Protein AF-A0A919T652-F1 (afdb_monomer_lite)

Secondary structure (DSSP, 8-state):
------------------GGGSSEEEEEEEEEE-TTT-EEESSPPPHHHHHHTBSSSSEEEEEETTEEEEEEEEEEEEEEEEEEETTEEEE-HHHHHHHHHHHTS--S-SS---EEEEESSSEEEEEEGGG--TTS-EEEE--

pLDDT: mean 81.81, std 17.05, range [34.09, 96.44]

Radius of gyration: 18.01 Å; chains: 1; bounding box: 63×45×39 Å

Organism: NCBI:txid571911

Structure (mmCIF, N/CA/C/O backbone):
data_AF-A0A919T652-F1
#
_entry.id   AF-A0A919T652-F1
#
loop_
_atom_site.group_PDB
_atom_site.id
_atom_site.type_symbol
_atom_site.label_atom_id
_atom_site.label_alt_id
_atom_site.label_comp_id
_atom_site.label_asym_id
_atom_site.label_entity_id
_atom_site.label_seq_id
_atom_site.pdbx_PDB_ins_code
_atom_site.Cartn_x
_atom_site.Cartn_y
_atom_site.Cartn_z
_atom_site.occupancy
_atom_site.B_iso_or_equiv
_atom_site.auth_seq_id
_atom_site.auth_comp_id
_atom_site.auth_asym_id
_atom_site.auth_atom_id
_atom_site.pdbx_PDB_model_num
ATOM 1 N N . MET A 1 1 ? 48.944 -27.682 19.062 1.00 34.09 1 MET A N 1
ATOM 2 C CA . MET A 1 1 ? 48.134 -28.753 19.689 1.00 34.09 1 MET A CA 1
ATOM 3 C C . MET A 1 1 ? 47.480 -28.117 20.908 1.00 34.09 1 MET A C 1
ATOM 5 O O . MET A 1 1 ? 48.227 -27.595 21.712 1.00 34.09 1 MET A O 1
ATOM 9 N N . VAL A 1 2 ? 46.168 -27.972 21.083 1.00 35.16 2 VAL A N 1
ATOM 10 C CA . VAL A 1 2 ? 44.969 -28.631 20.541 1.00 35.16 2 VAL A CA 1
ATOM 11 C C . VAL A 1 2 ? 43.846 -27.576 20.480 1.00 35.16 2 VAL A C 1
ATOM 13 O O . VAL A 1 2 ? 43.758 -26.722 21.357 1.00 35.16 2 VAL A O 1
ATOM 16 N N . ALA A 1 3 ? 43.035 -27.622 19.422 1.00 37.97 3 ALA A N 1
ATOM 17 C CA . ALA A 1 3 ? 41.796 -26.858 19.252 1.00 37.97 3 ALA A CA 1
ATOM 18 C C . ALA A 1 3 ? 40.610 -27.543 19.960 1.00 37.97 3 ALA A C 1
ATOM 20 O O . ALA A 1 3 ? 40.703 -28.740 20.203 1.00 37.97 3 ALA A O 1
ATOM 21 N N . VAL A 1 4 ? 39.520 -26.795 20.211 1.00 42.19 4 VAL A N 1
ATOM 22 C CA . VAL A 1 4 ? 38.068 -27.161 20.225 1.00 42.19 4 VAL A CA 1
ATOM 23 C C . VAL A 1 4 ? 37.355 -26.077 21.067 1.00 42.19 4 VAL A C 1
ATOM 25 O O . VAL A 1 4 ? 37.629 -25.960 22.253 1.00 42.19 4 VAL A O 1
ATOM 28 N N . VAL A 1 5 ? 36.704 -25.058 20.484 1.00 48.22 5 VAL A N 1
ATOM 29 C CA . VAL A 1 5 ? 35.366 -24.985 19.837 1.00 48.22 5 VAL A CA 1
ATOM 30 C C . VAL A 1 5 ? 34.194 -25.192 20.809 1.00 48.22 5 VAL A C 1
ATOM 32 O O . VAL A 1 5 ? 34.004 -26.305 21.281 1.00 48.22 5 VAL A O 1
ATOM 35 N N . ALA A 1 6 ? 33.402 -24.121 21.008 1.00 43.00 6 ALA A N 1
ATOM 36 C CA . ALA A 1 6 ? 31.947 -24.033 21.293 1.00 43.00 6 ALA A CA 1
ATOM 37 C C . ALA A 1 6 ? 31.692 -22.727 22.092 1.00 43.00 6 ALA A C 1
ATOM 39 O O . ALA A 1 6 ? 32.439 -22.448 23.017 1.00 43.00 6 ALA A O 1
ATOM 40 N N . LEU A 1 7 ? 30.727 -21.834 21.860 1.00 44.44 7 LEU A N 1
ATOM 41 C CA . LEU A 1 7 ? 29.530 -21.730 21.026 1.00 44.44 7 LEU A CA 1
ATOM 42 C C . LEU A 1 7 ? 29.490 -20.255 20.539 1.00 44.44 7 LEU A C 1
ATOM 44 O O . LEU A 1 7 ? 29.764 -19.351 21.316 1.00 44.44 7 LEU A O 1
ATOM 48 N N . GLY A 1 8 ? 29.200 -19.897 19.291 1.00 38.81 8 GLY A N 1
ATOM 49 C CA . GLY A 1 8 ? 28.124 -20.445 18.476 1.00 38.81 8 GLY A CA 1
ATOM 50 C C . GLY A 1 8 ? 26.761 -19.812 18.793 1.00 38.81 8 GLY A C 1
ATOM 51 O O . GLY A 1 8 ? 25.757 -20.491 18.647 1.00 38.81 8 GLY A O 1
ATOM 52 N N . ALA A 1 9 ? 26.697 -18.556 19.253 1.00 45.25 9 ALA A N 1
ATOM 53 C CA . ALA A 1 9 ? 25.442 -17.815 19.409 1.00 45.25 9 ALA A CA 1
ATOM 54 C C . ALA A 1 9 ? 25.290 -16.769 18.288 1.00 45.25 9 ALA A C 1
ATOM 56 O O . ALA A 1 9 ? 25.608 -15.596 18.441 1.00 45.25 9 ALA A O 1
ATOM 57 N N . ALA A 1 10 ? 24.835 -17.260 17.134 1.00 42.12 10 ALA A N 1
ATOM 58 C CA . ALA A 1 10 ? 23.835 -16.613 16.284 1.00 42.12 10 ALA A CA 1
ATOM 59 C C . ALA A 1 10 ? 24.040 -15.138 15.861 1.00 42.12 10 ALA A C 1
ATOM 61 O O . ALA A 1 10 ? 23.083 -14.373 15.821 1.00 42.12 10 ALA A O 1
ATOM 62 N N . ALA A 1 11 ? 25.241 -14.758 15.418 1.00 37.78 11 ALA A N 1
ATOM 63 C CA . ALA A 1 11 ? 25.429 -13.550 14.594 1.00 37.78 11 ALA A CA 1
ATOM 64 C C . ALA A 1 11 ? 25.049 -13.769 13.107 1.00 37.78 11 ALA A C 1
ATOM 66 O O . ALA A 1 11 ? 25.262 -12.912 12.255 1.00 37.78 11 ALA A O 1
ATOM 67 N N . THR A 1 12 ? 24.480 -14.930 12.777 1.00 40.56 12 THR A N 1
ATOM 68 C CA . THR A 1 12 ? 24.089 -15.341 11.425 1.00 40.56 12 THR A CA 1
ATOM 69 C C . THR A 1 12 ? 22.576 -15.508 11.347 1.00 40.56 12 THR A C 1
ATOM 71 O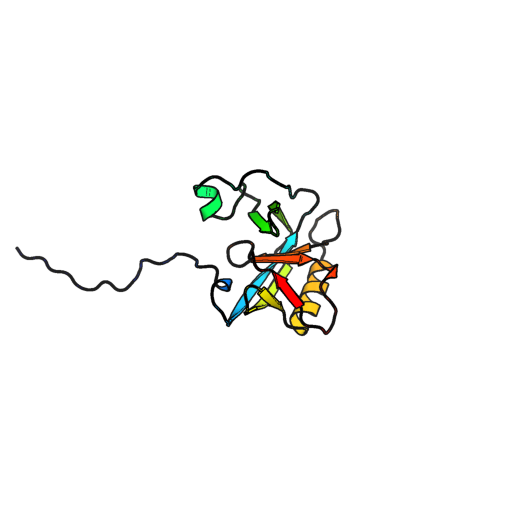 O . THR A 1 12 ? 22.091 -16.626 11.475 1.00 40.56 12 THR A O 1
ATOM 74 N N . LEU A 1 13 ? 21.838 -14.403 11.192 1.00 39.84 13 LEU A N 1
ATOM 75 C CA . LEU A 1 13 ? 20.494 -14.336 10.586 1.00 39.84 13 LEU A CA 1
ATOM 76 C C . LEU A 1 13 ? 20.023 -12.867 10.513 1.00 39.84 13 LEU A C 1
ATOM 78 O O . LEU A 1 13 ? 18.906 -12.536 10.885 1.00 39.84 13 LEU A O 1
ATOM 82 N N . LEU A 1 14 ? 20.843 -11.977 9.937 1.00 37.84 14 LEU A N 1
ATOM 83 C CA . LEU A 1 14 ? 20.335 -10.765 9.268 1.00 37.84 14 LEU A CA 1
ATOM 84 C C . LEU A 1 14 ? 19.680 -11.154 7.929 1.00 37.84 14 LEU A C 1
ATOM 86 O O . LEU A 1 14 ? 19.937 -10.574 6.881 1.00 37.84 14 LEU A O 1
ATOM 90 N N . VAL A 1 15 ? 18.834 -12.184 7.953 1.00 43.59 15 VAL A N 1
ATOM 91 C CA . VAL A 1 15 ? 17.748 -12.257 6.989 1.00 43.59 15 VAL A CA 1
ATOM 92 C C . VAL A 1 15 ? 16.740 -11.308 7.593 1.00 43.59 15 VAL A C 1
ATOM 94 O O . VAL A 1 15 ? 16.135 -11.635 8.614 1.00 43.59 15 VAL A O 1
ATOM 97 N N . VAL A 1 16 ? 16.629 -10.116 7.013 1.00 48.25 16 VAL A N 1
ATOM 98 C CA . VAL A 1 16 ? 15.503 -9.208 7.229 1.00 48.25 16 VAL A CA 1
ATOM 99 C C . VAL A 1 16 ? 14.265 -9.986 6.787 1.00 48.25 16 VAL A C 1
ATOM 101 O O . VAL A 1 16 ? 13.819 -9.913 5.647 1.00 48.25 16 VAL A O 1
ATOM 104 N N . ARG A 1 17 ? 13.787 -10.883 7.653 1.00 54.56 17 ARG A N 1
ATOM 105 C CA . ARG A 1 17 ? 12.501 -11.531 7.492 1.00 54.56 17 ARG A CA 1
ATOM 106 C C . ARG A 1 17 ? 11.535 -10.396 7.711 1.00 54.56 17 ARG A C 1
ATOM 108 O O . ARG A 1 17 ? 11.382 -9.960 8.846 1.00 54.56 17 ARG A O 1
ATOM 115 N N . ASP A 1 18 ? 11.004 -9.897 6.602 1.00 63.59 18 ASP A N 1
ATOM 116 C CA . ASP A 1 18 ? 9.831 -9.036 6.546 1.00 63.59 18 ASP A CA 1
ATOM 117 C C . ASP A 1 18 ? 8.948 -9.353 7.770 1.00 63.59 18 ASP A C 1
ATOM 119 O O . ASP A 1 18 ? 8.504 -10.501 7.905 1.00 63.59 18 ASP A O 1
ATOM 123 N N . PRO A 1 19 ? 8.823 -8.431 8.745 1.00 63.19 19 PRO A N 1
ATOM 124 C CA . PRO A 1 19 ? 8.172 -8.721 10.017 1.00 63.19 19 PRO A CA 1
ATOM 125 C C . PRO A 1 19 ? 6.699 -9.075 9.805 1.00 63.19 19 PRO A C 1
ATOM 127 O O . PRO A 1 19 ? 6.159 -9.896 10.550 1.00 63.19 19 PRO A O 1
ATOM 130 N N . LEU A 1 20 ? 6.098 -8.628 8.693 1.00 71.31 20 LEU A N 1
ATOM 131 C CA . LEU A 1 20 ? 4.799 -9.110 8.250 1.00 71.31 20 LEU A CA 1
ATOM 132 C C . LEU A 1 20 ? 4.807 -10.575 7.814 1.00 71.31 20 LEU A C 1
ATOM 134 O O . LEU A 1 20 ? 3.770 -11.051 7.400 1.00 71.31 20 LEU A O 1
ATOM 138 N N . LEU A 1 21 ? 5.879 -11.356 7.896 1.00 69.19 21 LEU A N 1
ATOM 139 C CA . LEU A 1 21 ? 5.803 -12.816 7.744 1.00 69.19 21 LEU A CA 1
ATOM 140 C C . LEU A 1 21 ? 5.309 -13.511 9.017 1.00 69.19 21 LEU A C 1
ATOM 142 O O . LEU A 1 21 ? 4.916 -14.678 8.968 1.00 69.19 21 LEU A O 1
ATOM 146 N N . LEU A 1 22 ? 5.324 -12.814 10.153 1.00 74.06 22 LEU A N 1
ATOM 147 C CA . LEU A 1 22 ? 4.894 -13.352 11.435 1.00 74.06 22 LEU A CA 1
ATOM 148 C C . LEU A 1 22 ? 3.477 -12.870 11.779 1.00 74.06 22 LEU A C 1
ATOM 150 O O . LEU A 1 22 ? 3.121 -11.725 11.496 1.00 74.06 22 LEU A O 1
ATOM 154 N N . PRO A 1 23 ? 2.642 -13.712 12.411 1.00 77.19 23 PRO A N 1
ATOM 155 C CA . PRO A 1 23 ? 1.372 -13.251 12.956 1.00 77.19 23 PRO A CA 1
ATOM 156 C C . PRO A 1 23 ? 1.625 -12.228 14.070 1.00 77.19 23 PRO A C 1
ATOM 158 O O . PRO A 1 23 ? 2.570 -12.367 14.845 1.00 77.19 23 PRO A O 1
ATOM 161 N N . GLY A 1 24 ? 0.767 -11.215 14.171 1.00 81.94 24 GLY A N 1
ATOM 162 C CA . GLY A 1 24 ? 0.903 -10.157 15.175 1.00 81.94 24 GLY A CA 1
ATOM 163 C C . GLY A 1 24 ? 0.740 -8.764 14.588 1.00 81.94 24 GLY A C 1
ATOM 164 O O . GLY A 1 24 ? 0.339 -8.627 13.432 1.00 81.94 24 GLY A O 1
ATOM 165 N N . LYS A 1 25 ? 1.003 -7.756 15.424 1.00 87.88 25 LYS A N 1
ATOM 166 C CA . LYS A 1 25 ? 1.011 -6.340 15.056 1.00 87.88 25 LYS A CA 1
ATOM 167 C C . LYS A 1 25 ? 2.412 -5.924 14.630 1.00 87.88 25 LYS A C 1
ATOM 169 O O . LYS A 1 25 ? 3.374 -6.295 15.296 1.00 87.88 25 LYS A O 1
ATOM 174 N N . HIS A 1 26 ? 2.488 -5.152 13.557 1.00 90.62 26 HIS A N 1
ATOM 175 C CA . HIS A 1 26 ? 3.725 -4.703 12.940 1.00 90.62 26 HIS A CA 1
ATOM 176 C C . HIS A 1 26 ? 3.560 -3.272 12.464 1.00 90.62 26 HIS A C 1
ATOM 178 O O . HIS A 1 26 ? 2.512 -2.902 11.932 1.00 90.62 26 HIS A O 1
ATOM 184 N N . GLU A 1 27 ? 4.610 -2.489 12.644 1.00 93.44 27 GLU A N 1
ATOM 185 C CA . GLU A 1 27 ? 4.705 -1.157 12.072 1.00 93.44 27 GLU A CA 1
ATOM 186 C C . GLU A 1 27 ? 5.173 -1.265 10.620 1.00 93.44 27 GLU A C 1
ATOM 188 O O . GLU A 1 27 ? 6.080 -2.042 10.299 1.00 93.44 27 GLU A O 1
ATOM 193 N N . VAL A 1 28 ? 4.509 -0.530 9.734 1.00 94.38 28 VAL A N 1
ATOM 194 C CA . VAL A 1 28 ? 4.835 -0.479 8.309 1.00 94.38 28 VAL A CA 1
ATOM 195 C C . VAL A 1 28 ? 4.816 0.951 7.816 1.00 94.38 28 VAL A C 1
ATOM 197 O O . VAL A 1 28 ? 3.959 1.743 8.211 1.00 94.38 28 VAL A O 1
ATOM 200 N N . THR A 1 29 ? 5.726 1.245 6.897 1.00 95.56 29 THR A N 1
ATOM 201 C CA . THR A 1 29 ? 5.809 2.556 6.263 1.00 95.56 29 THR A CA 1
ATOM 202 C C . THR A 1 29 ? 4.901 2.598 5.046 1.00 95.56 29 THR A C 1
ATOM 204 O O . THR A 1 29 ? 4.846 1.658 4.251 1.00 95.56 29 THR A O 1
ATOM 207 N N . VAL A 1 30 ? 4.171 3.694 4.898 1.00 96.44 30 VAL A N 1
ATOM 208 C CA . VAL A 1 30 ? 3.201 3.914 3.831 1.00 96.44 30 VAL A CA 1
ATOM 209 C C . VAL A 1 30 ? 3.811 4.801 2.760 1.00 96.44 30 VAL A C 1
ATOM 211 O O . VAL A 1 30 ? 4.372 5.860 3.046 1.00 96.44 30 VAL A O 1
ATOM 214 N N . TYR A 1 31 ? 3.637 4.389 1.512 1.00 95.19 31 TYR A N 1
ATOM 215 C CA . TYR A 1 31 ? 3.989 5.163 0.329 1.00 95.19 31 TYR A CA 1
ATOM 216 C C . TYR A 1 31 ? 2.775 5.290 -0.590 1.00 95.19 31 TYR A C 1
ATOM 218 O O . TYR A 1 31 ? 1.886 4.439 -0.574 1.00 95.19 31 TYR A O 1
ATOM 226 N N . GLY A 1 32 ? 2.736 6.332 -1.411 1.00 94.44 32 GLY A N 1
ATOM 227 C CA . GLY A 1 32 ? 1.836 6.401 -2.556 1.00 94.44 32 GLY A CA 1
ATOM 228 C C . GLY A 1 32 ? 2.418 5.622 -3.729 1.00 94.44 32 GLY A C 1
ATOM 229 O O . GLY A 1 32 ? 3.626 5.652 -3.949 1.00 94.44 32 GLY A O 1
ATOM 230 N N . LEU A 1 33 ? 1.582 4.924 -4.490 1.00 93.25 33 LEU A N 1
ATOM 231 C CA . LEU A 1 33 ? 1.995 4.360 -5.770 1.00 93.25 33 LEU A CA 1
ATOM 232 C C . LEU A 1 33 ? 1.994 5.463 -6.833 1.00 93.25 33 LEU A C 1
ATOM 234 O O . LEU A 1 33 ? 1.007 6.180 -6.979 1.00 93.25 33 LEU A O 1
ATOM 238 N N . ASN A 1 34 ? 3.083 5.582 -7.587 1.00 91.56 34 ASN A N 1
ATOM 239 C CA . ASN A 1 34 ? 3.131 6.437 -8.763 1.00 91.56 34 ASN A CA 1
ATOM 240 C C . ASN A 1 34 ? 2.673 5.636 -9.986 1.00 91.56 34 ASN A C 1
ATOM 242 O O . ASN A 1 34 ? 3.484 4.990 -10.654 1.00 91.56 34 ASN A O 1
ATOM 246 N N . ASP A 1 35 ? 1.366 5.622 -10.242 1.00 85.62 35 ASP A N 1
ATOM 247 C CA . ASP A 1 35 ? 0.776 4.823 -11.322 1.00 85.62 35 ASP A CA 1
ATOM 248 C C . ASP A 1 35 ? 1.260 5.248 -12.720 1.00 85.62 35 ASP A C 1
ATOM 250 O O . ASP A 1 35 ? 1.340 4.401 -13.605 1.00 85.62 35 ASP A O 1
ATOM 254 N N . ASP A 1 36 ? 1.650 6.514 -12.909 1.00 85.69 36 ASP A N 1
ATOM 255 C CA . ASP A 1 36 ? 2.069 7.056 -14.213 1.00 85.69 36 ASP A CA 1
ATOM 256 C C . ASP A 1 36 ? 3.393 6.467 -14.723 1.00 85.69 36 ASP A C 1
ATOM 258 O O . ASP A 1 36 ? 3.644 6.435 -15.929 1.00 85.69 36 ASP A O 1
ATOM 262 N N . ILE A 1 37 ? 4.254 6.014 -13.809 1.00 87.56 37 ILE A N 1
ATOM 263 C CA . ILE A 1 37 ? 5.582 5.460 -14.125 1.00 87.56 37 ILE A CA 1
ATOM 264 C C . ILE A 1 37 ? 5.776 4.029 -13.613 1.00 87.56 37 ILE A C 1
ATOM 266 O O . ILE A 1 37 ? 6.772 3.387 -13.942 1.00 87.56 37 ILE A O 1
ATOM 270 N N . SER A 1 38 ? 4.828 3.501 -12.836 1.00 88.81 38 SER A N 1
ATOM 271 C CA . SER A 1 38 ? 4.813 2.086 -12.462 1.00 88.81 38 SER A CA 1
ATOM 272 C C . SER A 1 38 ? 4.373 1.233 -13.648 1.00 88.81 38 SER A C 1
ATOM 274 O O . SER A 1 38 ? 3.407 1.554 -14.334 1.00 88.81 38 SER A O 1
ATOM 276 N N . THR A 1 39 ? 5.042 0.107 -13.876 1.00 89.88 39 THR A N 1
ATOM 277 C CA . THR A 1 39 ? 4.849 -0.709 -15.086 1.00 89.88 39 THR A CA 1
ATOM 278 C C . THR A 1 39 ? 4.481 -2.150 -14.754 1.00 89.88 39 THR A C 1
ATOM 280 O O . THR A 1 39 ? 4.877 -2.685 -13.719 1.00 89.88 39 THR A O 1
ATOM 283 N N . GLU A 1 40 ? 3.689 -2.787 -15.618 1.00 88.62 40 GLU A N 1
ATOM 284 C CA . GLU A 1 40 ? 3.532 -4.245 -15.604 1.00 88.62 40 GLU A CA 1
ATOM 285 C C . GLU A 1 40 ? 4.731 -4.897 -16.301 1.00 88.62 40 GLU A C 1
ATOM 287 O O . GLU A 1 40 ? 5.290 -4.337 -17.245 1.00 88.62 40 GLU A O 1
ATOM 292 N N . VAL A 1 41 ? 5.131 -6.077 -15.829 1.00 87.12 41 VAL A N 1
ATOM 293 C CA . VAL A 1 41 ? 6.254 -6.840 -16.387 1.00 87.12 41 VAL A CA 1
ATOM 294 C C . VAL A 1 41 ? 5.871 -8.300 -16.597 1.00 87.12 41 VAL A C 1
ATOM 296 O O . VAL A 1 41 ? 5.101 -8.869 -15.828 1.00 87.12 41 VAL A O 1
ATOM 299 N N . ASP A 1 42 ? 6.440 -8.939 -17.616 1.00 82.81 42 ASP A N 1
ATOM 300 C CA . ASP A 1 42 ? 6.153 -10.350 -17.912 1.00 82.81 42 ASP A CA 1
ATOM 301 C C . ASP A 1 42 ? 6.912 -11.303 -16.973 1.00 82.81 42 ASP A C 1
ATOM 303 O O . ASP A 1 42 ? 6.423 -12.368 -16.563 1.00 82.81 42 ASP A O 1
ATOM 307 N N . GLU A 1 43 ? 8.120 -10.904 -16.577 1.00 78.31 43 GLU A N 1
ATOM 308 C CA . GLU A 1 43 ? 9.034 -11.719 -15.792 1.00 78.31 43 GLU A CA 1
ATOM 309 C C . GLU A 1 43 ? 9.402 -11.047 -14.474 1.00 78.31 43 GLU A C 1
ATOM 311 O O . GLU A 1 43 ? 9.606 -9.839 -14.383 1.00 78.31 43 GLU A O 1
ATOM 316 N N . ALA A 1 44 ? 9.498 -11.869 -13.428 1.00 73.56 44 ALA A N 1
ATOM 317 C CA . ALA A 1 44 ? 10.065 -11.415 -12.171 1.00 73.56 44 ALA A CA 1
ATOM 318 C C . ALA A 1 44 ? 11.557 -11.122 -12.374 1.00 73.56 44 ALA A C 1
ATOM 320 O O . ALA A 1 44 ? 12.192 -11.821 -13.174 1.00 73.56 44 ALA A O 1
ATOM 321 N N . PRO A 1 45 ? 12.142 -10.177 -11.620 1.00 74.94 45 PRO A N 1
ATOM 322 C CA . PRO A 1 45 ? 13.547 -9.837 -11.760 1.00 74.94 45 PRO A CA 1
ATOM 323 C C . PRO A 1 45 ? 14.450 -11.070 -11.595 1.00 74.94 45 PRO A C 1
ATOM 325 O O . PRO A 1 45 ? 14.053 -12.115 -11.059 1.00 74.94 45 PRO A O 1
ATOM 328 N N . GLY A 1 46 ? 15.689 -10.962 -12.079 1.00 70.94 46 GLY A N 1
ATOM 329 C CA . GLY A 1 46 ? 16.694 -12.014 -11.921 1.00 70.94 46 GLY A CA 1
ATOM 330 C C . GLY A 1 46 ? 16.956 -12.359 -10.447 1.00 70.94 46 GLY A C 1
ATOM 331 O O . GLY A 1 46 ? 16.486 -11.679 -9.535 1.00 70.94 46 GLY A O 1
ATOM 332 N N . LEU A 1 47 ? 17.741 -13.411 -10.192 1.00 67.50 47 LEU A N 1
ATOM 333 C CA . LEU A 1 47 ? 17.950 -13.964 -8.843 1.00 67.50 47 LEU A CA 1
ATOM 334 C C . LEU A 1 47 ? 18.335 -12.900 -7.793 1.00 67.50 47 LEU A C 1
ATOM 336 O O . LEU A 1 47 ? 17.827 -12.937 -6.677 1.00 67.50 47 LEU A O 1
ATOM 340 N N . LEU A 1 48 ? 19.176 -11.928 -8.162 1.00 63.78 48 LEU A N 1
ATOM 341 C CA . LEU A 1 48 ? 19.585 -10.829 -7.277 1.00 63.78 48 LEU A CA 1
ATOM 342 C C . LEU A 1 48 ? 18.461 -9.809 -7.023 1.00 63.78 48 LEU A C 1
ATOM 344 O O . LEU A 1 48 ? 18.263 -9.403 -5.882 1.00 63.78 48 LEU A O 1
ATOM 348 N N . GLY A 1 49 ? 17.678 -9.448 -8.044 1.00 60.56 49 GLY A N 1
ATOM 349 C CA . GLY A 1 49 ? 16.544 -8.531 -7.885 1.00 60.56 49 GLY A CA 1
ATOM 350 C C . GLY A 1 49 ? 15.378 -9.153 -7.107 1.00 60.56 49 GLY A C 1
ATOM 351 O O . GLY A 1 49 ? 14.720 -8.459 -6.343 1.00 60.56 49 GLY A O 1
ATOM 352 N N . ARG A 1 50 ? 15.182 -10.481 -7.174 1.00 65.00 50 ARG A N 1
ATOM 353 C CA . ARG A 1 50 ? 14.214 -11.194 -6.311 1.00 65.00 50 ARG A CA 1
ATOM 354 C C . ARG A 1 50 ? 14.590 -11.175 -4.838 1.00 65.00 50 ARG A C 1
ATOM 356 O O . ARG A 1 50 ? 13.703 -11.121 -3.995 1.00 65.00 50 ARG A O 1
ATOM 363 N N . VAL A 1 51 ? 15.885 -11.256 -4.529 1.00 62.62 51 VAL A N 1
ATOM 364 C CA . VAL A 1 51 ? 16.364 -11.216 -3.139 1.00 62.62 51 VAL A CA 1
ATOM 365 C C . VAL A 1 51 ? 16.155 -9.827 -2.539 1.00 62.62 51 VAL A C 1
ATOM 367 O O . VAL A 1 51 ? 15.789 -9.727 -1.372 1.00 62.62 51 VAL A O 1
ATOM 370 N N . LEU A 1 52 ? 16.348 -8.776 -3.337 1.00 65.06 52 LEU A N 1
ATOM 371 C CA . LEU A 1 52 ? 16.154 -7.391 -2.904 1.00 65.06 52 LEU A CA 1
ATOM 372 C C . LEU A 1 52 ? 14.700 -6.908 -3.040 1.00 65.06 52 LEU A C 1
ATOM 374 O O . LEU A 1 52 ? 14.331 -5.921 -2.417 1.00 65.06 52 LEU A O 1
ATOM 378 N N . GLY A 1 53 ? 13.866 -7.600 -3.823 1.00 66.94 53 GLY A N 1
ATOM 379 C CA . GLY A 1 53 ? 12.499 -7.169 -4.126 1.00 66.94 53 GLY A CA 1
ATOM 380 C C . GLY A 1 53 ? 12.449 -5.933 -5.026 1.00 66.94 53 GLY A C 1
ATOM 381 O O . GLY A 1 53 ? 11.495 -5.165 -4.948 1.00 66.94 53 GLY A O 1
ATOM 382 N N . MET A 1 54 ? 13.471 -5.725 -5.857 1.00 77.19 54 MET A N 1
ATOM 383 C CA . MET A 1 54 ? 13.635 -4.535 -6.695 1.00 77.19 54 MET A CA 1
ATOM 384 C C . MET A 1 54 ? 13.651 -4.916 -8.176 1.00 77.19 54 MET A C 1
ATOM 386 O O . MET A 1 54 ? 14.223 -5.945 -8.551 1.00 77.19 54 MET A O 1
ATOM 390 N N . CYS A 1 55 ? 13.013 -4.094 -9.006 1.00 79.88 55 CYS A N 1
ATOM 391 C CA . CYS A 1 55 ? 13.086 -4.212 -10.460 1.00 79.88 55 CYS A CA 1
ATOM 392 C C . CYS A 1 55 ? 14.316 -3.483 -11.019 1.00 79.88 55 CYS A C 1
ATOM 394 O O . CYS A 1 55 ? 15.019 -4.030 -11.868 1.00 79.88 55 CYS A O 1
ATOM 396 N N . ASP A 1 56 ? 14.603 -2.290 -10.503 1.00 75.06 56 ASP A N 1
ATOM 397 C CA . ASP A 1 56 ? 15.808 -1.501 -10.775 1.00 75.06 56 ASP A CA 1
ATOM 398 C C . ASP A 1 56 ? 16.255 -0.756 -9.500 1.00 75.06 56 ASP A C 1
ATOM 400 O O . ASP A 1 56 ? 15.946 -1.207 -8.402 1.00 75.06 56 ASP A O 1
ATOM 404 N N . ALA A 1 57 ? 17.026 0.331 -9.614 1.00 73.88 57 ALA A N 1
ATOM 405 C CA . ALA A 1 57 ? 17.523 1.081 -8.456 1.00 73.88 57 ALA A CA 1
ATOM 406 C C . ALA A 1 57 ? 16.422 1.806 -7.657 1.00 73.88 57 ALA A C 1
ATOM 408 O O . ALA A 1 57 ? 16.594 1.990 -6.454 1.00 73.88 57 ALA A O 1
ATOM 409 N N . ASP A 1 58 ? 15.309 2.172 -8.301 1.00 78.38 58 ASP A N 1
ATOM 410 C CA . ASP A 1 58 ? 14.288 3.069 -7.738 1.00 78.38 58 ASP A CA 1
ATOM 411 C C . ASP A 1 58 ? 12.868 2.468 -7.773 1.00 78.38 58 ASP A C 1
ATOM 413 O O . ASP A 1 58 ? 11.904 3.102 -7.337 1.00 78.38 58 ASP A O 1
ATOM 417 N N . SER A 1 59 ? 12.719 1.233 -8.263 1.00 84.75 59 SER A N 1
ATOM 418 C CA . SER A 1 59 ? 11.437 0.538 -8.367 1.00 84.75 59 SER A CA 1
ATOM 419 C C . SER A 1 59 ? 11.436 -0.829 -7.687 1.00 84.75 59 SER A C 1
ATOM 421 O O . SER A 1 59 ? 12.399 -1.601 -7.718 1.00 84.75 59 SER A O 1
ATOM 423 N N . TYR A 1 60 ? 10.297 -1.152 -7.081 1.00 88.56 60 TYR A N 1
ATOM 424 C CA . TYR A 1 60 ? 10.095 -2.368 -6.306 1.00 88.56 60 TYR A CA 1
ATOM 425 C C . TYR A 1 60 ? 9.259 -3.381 -7.075 1.00 88.56 60 TYR A C 1
ATOM 427 O O . TYR A 1 60 ? 8.229 -3.045 -7.650 1.00 88.56 60 TYR A O 1
ATOM 435 N N . TYR A 1 61 ? 9.664 -4.643 -7.041 1.00 88.50 61 TYR A N 1
ATOM 436 C CA . TYR A 1 61 ? 8.874 -5.723 -7.609 1.00 88.50 61 TYR A CA 1
ATOM 437 C C . TYR A 1 61 ? 7.728 -6.108 -6.669 1.00 88.50 61 TYR A C 1
ATOM 439 O O . TYR A 1 61 ? 7.945 -6.353 -5.480 1.00 88.50 61 TYR A O 1
ATOM 447 N N . ALA A 1 62 ? 6.524 -6.239 -7.217 1.00 89.56 62 ALA A N 1
ATOM 448 C CA . ALA A 1 62 ? 5.377 -6.814 -6.531 1.00 89.56 62 ALA A CA 1
ATOM 449 C C . ALA A 1 62 ? 4.593 -7.741 -7.460 1.00 89.56 62 ALA A C 1
ATOM 451 O O . ALA A 1 62 ? 4.489 -7.500 -8.663 1.00 89.56 62 ALA A O 1
ATOM 452 N N . GLU A 1 63 ? 3.999 -8.783 -6.884 1.00 88.25 63 GLU A N 1
ATOM 453 C CA . GLU A 1 63 ? 3.110 -9.694 -7.595 1.00 88.25 63 GLU A CA 1
ATOM 454 C C . GLU A 1 63 ? 1.786 -9.806 -6.842 1.00 88.25 63 GLU A C 1
ATOM 456 O O . GLU A 1 63 ? 1.763 -10.187 -5.675 1.00 88.25 63 GLU A O 1
ATOM 461 N N . GLN A 1 64 ? 0.682 -9.460 -7.502 1.00 85.31 64 GLN A N 1
ATOM 462 C CA . GLN A 1 64 ? -0.660 -9.533 -6.928 1.00 85.31 64 GLN A CA 1
ATOM 463 C C . GLN A 1 64 ? -1.624 -10.114 -7.958 1.00 85.31 64 GLN A C 1
ATOM 465 O O . GLN A 1 64 ? -1.682 -9.649 -9.097 1.00 85.31 64 GLN A O 1
ATOM 470 N N . ASP A 1 65 ? -2.381 -11.140 -7.563 1.00 85.19 65 ASP A N 1
ATOM 471 C CA . ASP A 1 65 ? -3.366 -11.816 -8.420 1.00 85.19 65 ASP A CA 1
ATOM 472 C C . ASP A 1 65 ? -2.782 -12.291 -9.767 1.00 85.19 65 ASP A C 1
ATOM 474 O O . ASP A 1 65 ? -3.419 -12.203 -10.815 1.00 85.19 65 ASP A O 1
ATOM 478 N N . GLY A 1 66 ? -1.529 -12.763 -9.750 1.00 82.69 66 GLY A N 1
ATOM 479 C CA . GLY A 1 66 ? -0.804 -13.231 -10.937 1.00 82.69 66 GLY A CA 1
ATOM 480 C C . GLY A 1 66 ? -0.273 -12.123 -11.853 1.00 82.69 66 GLY A C 1
ATOM 481 O O . GLY A 1 66 ? 0.373 -12.428 -12.854 1.00 82.69 66 GLY A O 1
ATOM 482 N N . ARG A 1 67 ? -0.503 -10.847 -11.518 1.00 87.06 67 ARG A N 1
ATOM 483 C CA . ARG A 1 67 ? 0.076 -9.697 -12.222 1.00 87.06 67 ARG A CA 1
ATOM 484 C C . ARG A 1 67 ? 1.364 -9.272 -11.545 1.00 87.06 67 ARG A C 1
ATOM 486 O O . ARG A 1 67 ? 1.383 -9.046 -10.335 1.00 87.06 67 ARG A O 1
ATOM 493 N N . LYS A 1 68 ? 2.421 -9.123 -12.335 1.00 89.50 68 LYS A N 1
ATOM 494 C CA . LYS A 1 68 ? 3.741 -8.705 -11.868 1.00 89.50 68 LYS A CA 1
ATOM 495 C C . LYS A 1 68 ? 3.961 -7.249 -12.245 1.00 89.50 68 LYS A C 1
ATOM 497 O O . LYS A 1 68 ? 3.691 -6.856 -13.379 1.00 89.50 68 LYS A O 1
ATOM 502 N N . ARG A 1 69 ? 4.421 -6.442 -11.296 1.00 91.06 69 ARG A N 1
ATOM 503 C CA . ARG A 1 69 ? 4.584 -4.996 -11.468 1.00 91.06 69 ARG A CA 1
ATOM 504 C C . ARG A 1 69 ? 5.903 -4.515 -10.888 1.00 91.06 69 ARG A C 1
ATOM 506 O O . ARG A 1 69 ? 6.361 -5.027 -9.868 1.00 91.06 69 ARG A O 1
ATOM 513 N N . CYS A 1 70 ? 6.451 -3.487 -11.519 1.00 91.50 70 CYS A N 1
ATOM 514 C CA . CYS A 1 70 ? 7.512 -2.653 -10.984 1.00 91.50 70 CYS A CA 1
ATOM 515 C C . CYS A 1 70 ? 6.886 -1.351 -10.491 1.00 91.50 70 CYS A C 1
ATOM 517 O O . CYS A 1 70 ? 6.355 -0.558 -11.268 1.00 91.50 70 CYS A O 1
ATOM 519 N N . LEU A 1 71 ? 6.882 -1.191 -9.175 1.00 93.06 71 LEU A N 1
ATOM 520 C CA . LEU A 1 71 ? 6.235 -0.111 -8.456 1.00 93.06 71 LEU A CA 1
ATOM 521 C C . LEU A 1 71 ? 7.240 1.002 -8.215 1.00 93.06 71 LEU A C 1
ATOM 523 O O . LEU A 1 71 ? 8.261 0.780 -7.563 1.00 93.06 71 LEU A O 1
ATOM 527 N N . VAL A 1 72 ? 6.917 2.200 -8.675 1.00 92.12 72 VAL A N 1
ATOM 528 C CA . VAL A 1 72 ? 7.618 3.408 -8.251 1.00 92.12 72 VAL A CA 1
ATOM 529 C C . VAL A 1 72 ? 6.790 4.075 -7.166 1.00 92.12 72 VAL A C 1
ATOM 531 O O . VAL A 1 72 ? 5.572 4.211 -7.287 1.00 92.12 72 VAL A O 1
ATOM 534 N N . LEU A 1 73 ? 7.449 4.448 -6.078 1.00 91.94 73 LEU A N 1
ATOM 535 C CA . LEU A 1 73 ? 6.796 4.920 -4.865 1.00 91.94 73 LEU A CA 1
ATOM 536 C C . LEU A 1 73 ? 6.999 6.429 -4.696 1.00 91.94 73 LEU A C 1
ATOM 538 O O . LEU A 1 73 ? 8.098 6.932 -4.903 1.00 91.94 73 LEU A O 1
ATOM 542 N N . ASN A 1 74 ? 5.960 7.132 -4.247 1.00 91.62 74 ASN A N 1
ATOM 543 C CA . ASN A 1 74 ? 6.033 8.517 -3.793 1.00 91.62 74 ASN A CA 1
ATOM 544 C C . ASN A 1 74 ? 5.921 8.547 -2.261 1.00 91.62 74 ASN A C 1
ATOM 546 O O . ASN A 1 74 ? 4.969 8.006 -1.697 1.00 91.62 74 ASN A O 1
ATOM 550 N N . GLY A 1 75 ? 6.872 9.167 -1.566 1.00 86.62 75 GLY A N 1
ATOM 551 C CA . GLY A 1 75 ? 6.886 9.202 -0.099 1.00 86.62 75 GLY A CA 1
ATOM 552 C C . GLY A 1 75 ? 8.276 8.949 0.488 1.00 86.62 75 GLY A C 1
ATOM 553 O O . GLY A 1 75 ? 9.262 8.983 -0.250 1.00 86.62 75 GLY A O 1
ATOM 554 N N . PRO A 1 76 ? 8.393 8.704 1.806 1.00 91.94 76 PRO A N 1
ATOM 555 C CA . PRO A 1 76 ? 7.385 8.142 2.718 1.00 91.94 76 PRO A CA 1
ATOM 556 C C . PRO A 1 76 ? 6.279 9.120 3.138 1.00 91.94 76 PRO A C 1
ATOM 558 O O . PRO A 1 76 ? 6.528 10.309 3.303 1.00 91.94 76 PRO A O 1
ATOM 561 N N . LEU A 1 77 ? 5.065 8.602 3.348 1.00 93.75 77 LEU A N 1
ATOM 562 C CA . LEU A 1 77 ? 3.893 9.373 3.806 1.00 93.75 77 LEU A CA 1
ATOM 563 C C . LEU A 1 77 ? 3.665 9.274 5.324 1.00 93.75 77 LEU A C 1
ATOM 565 O O . LEU A 1 77 ? 2.901 10.049 5.903 1.00 93.75 77 LEU A O 1
ATOM 569 N N . GLY A 1 78 ? 4.325 8.308 5.964 1.00 94.88 78 GLY A N 1
ATOM 570 C CA . GLY A 1 78 ? 4.286 8.050 7.400 1.00 94.88 78 GLY A CA 1
ATOM 571 C C .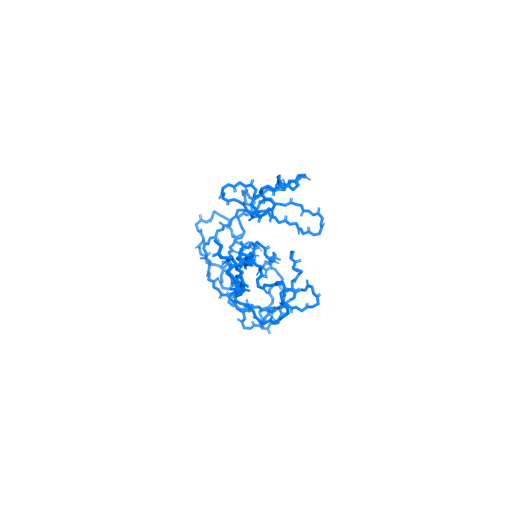 GLY A 1 78 ? 4.136 6.564 7.706 1.00 94.88 78 GLY A C 1
ATOM 572 O O . GLY A 1 78 ? 4.085 5.737 6.797 1.00 94.88 78 GLY A O 1
ATOM 573 N N . ASP A 1 79 ? 4.044 6.239 8.990 1.00 96.00 79 ASP A N 1
ATOM 574 C CA . ASP A 1 79 ? 3.955 4.863 9.473 1.00 96.00 79 ASP A CA 1
ATOM 575 C C . ASP A 1 79 ? 2.567 4.561 10.051 1.00 96.00 79 ASP A C 1
ATOM 577 O O . ASP A 1 79 ? 1.885 5.440 10.596 1.00 96.00 79 ASP A O 1
ATOM 581 N N . ILE A 1 80 ? 2.145 3.303 9.926 1.00 95.94 80 ILE A N 1
ATOM 582 C CA . ILE A 1 80 ? 0.915 2.786 10.532 1.00 95.94 80 ILE A CA 1
ATOM 583 C C . ILE A 1 80 ? 1.159 1.441 11.209 1.00 95.94 80 ILE A C 1
ATOM 585 O O . ILE A 1 80 ? 2.066 0.689 10.848 1.00 95.94 80 ILE A O 1
ATOM 589 N N . GLU A 1 81 ? 0.290 1.098 12.157 1.00 96.06 81 GLU A N 1
ATOM 590 C CA . GLU A 1 81 ? 0.263 -0.241 12.742 1.00 96.06 81 GLU A CA 1
ATOM 591 C C . GLU A 1 81 ? -0.726 -1.129 11.978 1.00 96.06 81 GLU A C 1
ATOM 593 O O . GLU A 1 81 ? -1.917 -0.835 11.864 1.00 96.06 81 GLU A O 1
ATOM 598 N N . VAL A 1 82 ? -0.256 -2.269 11.489 1.00 95.25 82 VAL A N 1
ATOM 599 C CA . VAL A 1 82 ? -1.106 -3.283 10.861 1.00 95.25 82 VAL A CA 1
ATOM 600 C C . VAL A 1 82 ? -0.919 -4.622 11.544 1.00 95.25 82 VAL A C 1
ATOM 602 O O . VAL A 1 82 ? -0.004 -4.814 12.337 1.00 95.25 82 VAL A O 1
ATOM 605 N N . SER A 1 83 ? -1.786 -5.583 11.249 1.00 92.50 83 SER A N 1
ATOM 606 C CA . SER A 1 83 ? -1.604 -6.951 11.728 1.00 92.50 83 SER A CA 1
ATOM 607 C C . SER A 1 83 ? -1.714 -7.962 10.606 1.00 92.50 83 SER A C 1
ATOM 609 O O . SER A 1 83 ? -2.517 -7.781 9.696 1.00 92.50 83 SER A O 1
ATOM 611 N N . ARG A 1 84 ? -0.939 -9.051 10.663 1.00 88.81 84 ARG A N 1
ATOM 612 C CA . ARG A 1 84 ? -1.128 -10.166 9.726 1.00 88.81 84 ARG A CA 1
ATOM 613 C C . ARG A 1 84 ? -2.020 -11.235 10.327 1.00 88.81 84 ARG A C 1
ATOM 615 O O . ARG A 1 84 ? -1.755 -11.737 11.421 1.00 88.81 84 ARG A O 1
ATOM 622 N N . LYS A 1 85 ? -3.063 -11.603 9.585 1.00 87.62 85 LYS A N 1
ATOM 623 C CA . LYS A 1 85 ? -4.000 -12.664 9.953 1.00 87.62 85 LYS A CA 1
ATOM 624 C C . LYS A 1 85 ? -4.550 -13.348 8.705 1.00 87.62 85 LYS A C 1
ATOM 626 O O . LYS A 1 85 ? -4.998 -12.674 7.785 1.00 87.62 85 LYS A O 1
ATOM 631 N N . ASP A 1 86 ? -4.517 -14.680 8.680 1.00 85.62 86 ASP A N 1
ATOM 632 C CA . ASP A 1 86 ? -5.094 -15.511 7.610 1.00 85.62 86 ASP A CA 1
ATOM 633 C C . ASP A 1 86 ? -4.615 -15.117 6.194 1.00 85.62 86 ASP A C 1
ATOM 635 O O . ASP A 1 86 ? -5.404 -15.018 5.257 1.00 85.62 86 ASP A O 1
ATOM 639 N N . GLY A 1 87 ? -3.315 -14.822 6.048 1.00 84.06 87 GLY A N 1
ATOM 640 C CA . GLY A 1 87 ? -2.720 -14.393 4.772 1.00 84.06 87 GLY A CA 1
ATOM 641 C C . GLY A 1 87 ? -3.071 -12.963 4.342 1.00 84.06 87 GLY A C 1
ATOM 642 O O . GLY A 1 87 ? -2.727 -12.561 3.236 1.00 84.06 87 GLY A O 1
ATOM 643 N N . LYS A 1 88 ? -3.734 -12.186 5.205 1.00 90.75 88 LYS A N 1
ATOM 644 C CA . LYS A 1 88 ? -4.155 -10.808 4.938 1.00 90.75 88 LYS A CA 1
ATOM 645 C C . LYS A 1 88 ? -3.486 -9.826 5.885 1.00 90.75 88 LYS A C 1
ATOM 647 O O . LYS A 1 88 ? -3.229 -10.149 7.048 1.00 90.75 88 LYS A O 1
ATOM 652 N N . VAL A 1 89 ? -3.273 -8.612 5.395 1.00 92.75 89 VAL A N 1
ATOM 653 C CA . VAL A 1 89 ? -2.963 -7.446 6.219 1.00 92.75 89 VAL A CA 1
ATOM 654 C C . VAL A 1 89 ? -4.281 -6.850 6.704 1.00 92.75 89 VAL A C 1
ATOM 656 O O . VAL A 1 89 ? -5.145 -6.462 5.919 1.00 92.75 89 VAL A O 1
ATOM 659 N N . VAL A 1 90 ? -4.461 -6.826 8.018 1.00 94.94 90 VAL A N 1
ATOM 660 C CA . VAL A 1 90 ? -5.626 -6.276 8.701 1.00 94.94 90 VAL A CA 1
ATOM 661 C C . VAL A 1 90 ? -5.249 -4.921 9.276 1.00 94.94 90 VAL A C 1
ATOM 663 O O . VAL A 1 90 ? -4.337 -4.813 10.098 1.00 94.94 90 VAL A O 1
ATOM 666 N N . ILE A 1 91 ? -5.990 -3.905 8.853 1.00 95.62 91 ILE A N 1
ATOM 667 C CA . ILE A 1 91 ? -5.782 -2.503 9.195 1.00 95.62 91 ILE A CA 1
ATOM 668 C C . ILE A 1 91 ? -6.938 -2.086 10.101 1.00 95.62 91 ILE A C 1
ATOM 670 O O . ILE A 1 91 ? -8.108 -2.263 9.753 1.00 95.62 91 ILE A O 1
ATOM 674 N N . ALA A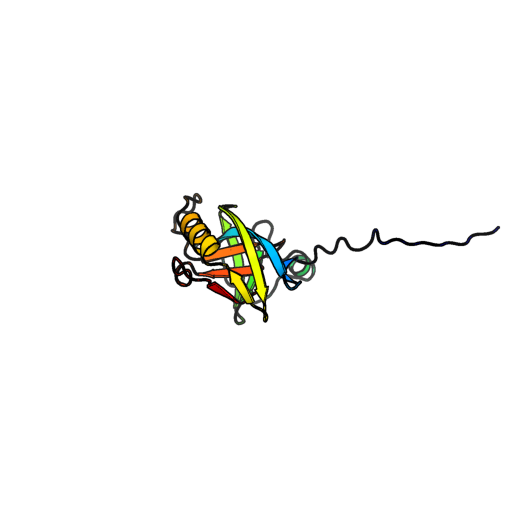 1 92 ? -6.627 -1.572 11.289 1.00 95.25 92 ALA A N 1
ATOM 675 C CA . ALA A 1 92 ? -7.651 -1.112 12.219 1.00 95.25 92 ALA A CA 1
ATOM 676 C C . ALA A 1 92 ? -8.345 0.155 11.691 1.00 95.25 92 ALA A C 1
ATOM 678 O O . ALA A 1 92 ? -7.739 0.948 10.978 1.00 95.25 92 ALA A O 1
ATOM 679 N N . ALA A 1 93 ? -9.597 0.386 12.093 1.00 94.94 93 ALA A N 1
ATOM 680 C CA . ALA A 1 93 ? -10.380 1.541 11.639 1.00 94.94 93 ALA A CA 1
ATOM 681 C C . ALA A 1 93 ? -9.677 2.896 11.868 1.00 94.94 93 ALA A C 1
ATOM 683 O O . ALA A 1 93 ? -9.737 3.774 11.014 1.00 94.94 93 ALA A O 1
ATOM 684 N N . ALA A 1 94 ? -8.966 3.050 12.991 1.00 93.19 94 ALA A N 1
ATOM 685 C CA . ALA A 1 94 ? -8.198 4.263 13.283 1.00 93.19 94 ALA A CA 1
ATOM 686 C C . ALA A 1 94 ? -7.046 4.491 12.284 1.00 93.19 94 ALA A C 1
ATOM 688 O O . ALA A 1 94 ? -6.777 5.623 11.888 1.00 93.19 94 ALA A O 1
ATOM 689 N N . GLU A 1 95 ? -6.398 3.413 11.841 1.00 96.25 95 GLU A N 1
ATOM 690 C CA . GLU A 1 95 ? -5.305 3.462 10.865 1.00 96.25 95 GLU A CA 1
ATOM 691 C C . GLU A 1 95 ? -5.841 3.670 9.441 1.00 96.25 95 GLU A C 1
ATOM 693 O O . GLU A 1 95 ? -5.199 4.338 8.637 1.00 96.25 95 GLU A O 1
ATOM 698 N N . VAL A 1 96 ? -7.063 3.211 9.141 1.00 96.25 96 VAL A N 1
ATOM 699 C CA . VAL A 1 96 ? -7.748 3.522 7.874 1.00 96.25 96 VAL A CA 1
ATOM 700 C C . VAL A 1 96 ? -7.957 5.030 7.707 1.00 96.25 96 VAL A C 1
ATOM 7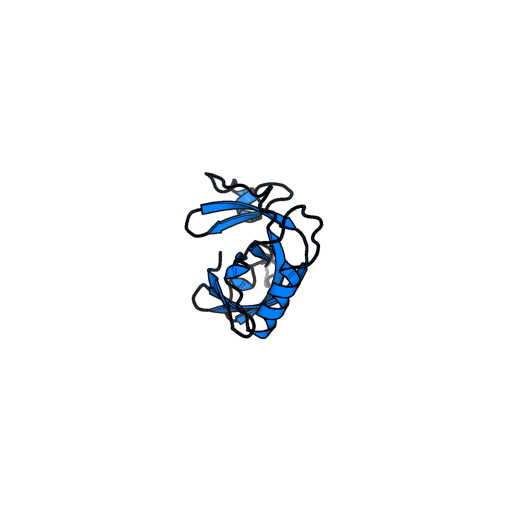02 O O . VAL A 1 96 ? -7.704 5.566 6.628 1.00 96.25 96 VAL A O 1
ATOM 705 N N . THR A 1 97 ? -8.348 5.744 8.766 1.00 93.50 97 THR A N 1
ATOM 706 C CA . THR A 1 97 ? -8.459 7.212 8.722 1.00 93.50 97 THR A CA 1
ATOM 707 C C . THR A 1 97 ? -7.108 7.873 8.433 1.00 93.50 97 THR A C 1
ATOM 709 O O . THR A 1 97 ? -7.043 8.794 7.617 1.00 93.50 97 THR A O 1
ATOM 712 N N . LYS A 1 98 ? -6.013 7.381 9.034 1.00 94.75 98 LYS A N 1
ATOM 713 C CA . LYS A 1 98 ? -4.659 7.880 8.740 1.00 94.75 98 LYS A CA 1
A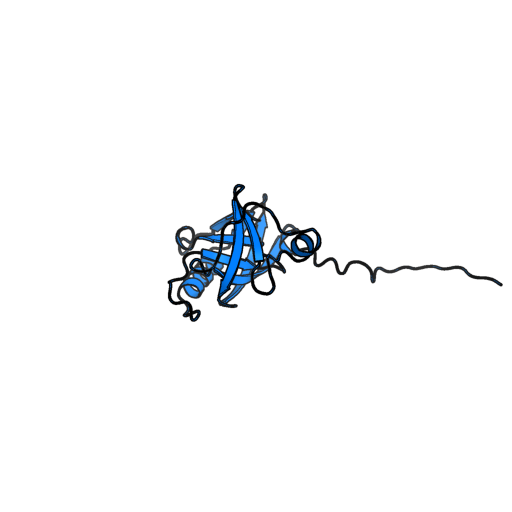TOM 714 C C . LYS A 1 98 ? -4.266 7.632 7.286 1.00 94.75 98 LYS A C 1
ATOM 716 O O . LYS A 1 98 ? -3.815 8.564 6.631 1.00 94.75 98 LYS A O 1
ATOM 721 N N . LEU A 1 99 ? -4.501 6.428 6.763 1.00 95.38 99 LEU A N 1
ATOM 722 C CA . LEU A 1 99 ? -4.208 6.088 5.368 1.00 95.38 99 LEU A CA 1
ATOM 723 C C . LEU A 1 99 ? -4.965 6.981 4.383 1.00 95.38 99 LEU A C 1
ATOM 725 O O . LEU A 1 99 ? -4.377 7.475 3.427 1.00 95.38 99 LEU A O 1
ATOM 729 N N . ARG A 1 100 ? -6.252 7.249 4.631 1.00 94.31 100 ARG A N 1
ATOM 730 C CA . ARG A 1 100 ? -7.028 8.175 3.790 1.00 94.31 100 ARG A CA 1
ATOM 731 C C . ARG A 1 100 ? -6.436 9.583 3.799 1.00 94.31 100 ARG A C 1
ATOM 733 O O . ARG A 1 100 ? -6.349 10.199 2.746 1.00 94.31 100 ARG A O 1
ATOM 740 N N . SER A 1 101 ? -6.002 10.069 4.962 1.00 93.00 101 SER A N 1
ATOM 741 C CA . SER A 1 101 ? -5.306 11.356 5.065 1.00 93.00 101 SER A CA 1
ATOM 742 C C . SER A 1 101 ? -3.984 11.343 4.285 1.00 93.00 101 SER A C 1
ATOM 744 O O . SER A 1 101 ? -3.736 12.242 3.484 1.00 93.00 101 SER A O 1
ATOM 746 N N . MET A 1 102 ? -3.179 10.284 4.430 1.00 94.81 102 MET A N 1
ATOM 747 C CA . MET A 1 102 ? -1.921 10.096 3.694 1.00 94.81 102 MET A CA 1
ATOM 748 C C . MET A 1 102 ? -2.125 10.096 2.174 1.00 94.81 102 MET A C 1
ATOM 750 O O . MET A 1 102 ? -1.370 10.752 1.468 1.00 94.81 102 MET A O 1
ATOM 754 N N . ALA A 1 103 ? -3.178 9.447 1.667 1.00 92.44 103 ALA A N 1
ATOM 755 C CA . ALA A 1 103 ? -3.498 9.438 0.236 1.00 92.44 103 ALA A CA 1
ATOM 756 C C . ALA A 1 103 ? -3.787 10.834 -0.343 1.00 92.44 103 ALA A C 1
ATOM 758 O O . ALA A 1 103 ? -3.625 11.045 -1.542 1.00 92.44 103 ALA A O 1
ATOM 759 N N . THR A 1 104 ? -4.211 11.785 0.494 1.00 91.06 104 THR A N 1
ATOM 760 C CA . THR A 1 104 ? -4.485 13.171 0.082 1.00 91.06 104 THR A CA 1
ATOM 761 C C . THR A 1 104 ? -3.292 14.111 0.238 1.00 91.06 104 THR A C 1
ATOM 763 O O . THR A 1 104 ? -3.397 15.278 -0.136 1.00 91.06 104 THR A O 1
ATOM 766 N N . GLN A 1 105 ? -2.174 13.639 0.800 1.00 89.06 105 GLN A N 1
ATOM 767 C CA . GLN A 1 105 ? -0.972 14.457 0.924 1.00 89.06 105 GLN A CA 1
ATOM 768 C C . GLN A 1 105 ? -0.386 14.751 -0.456 1.00 89.06 105 GLN A C 1
ATOM 770 O O . GLN A 1 105 ? -0.422 13.910 -1.356 1.00 89.06 105 GLN A O 1
ATOM 775 N N . ASP A 1 106 ? 0.173 15.949 -0.608 1.00 82.31 106 ASP A N 1
ATOM 776 C CA . ASP A 1 106 ? 0.952 16.278 -1.792 1.00 82.31 106 ASP A CA 1
ATOM 777 C C . ASP A 1 106 ? 2.249 15.467 -1.769 1.00 82.31 106 ASP A C 1
ATOM 779 O O . ASP A 1 106 ? 3.062 15.578 -0.850 1.00 82.31 106 ASP A O 1
ATOM 783 N N . THR A 1 107 ? 2.409 14.620 -2.778 1.00 79.50 107 THR A N 1
ATOM 784 C CA . THR A 1 107 ? 3.565 13.736 -2.923 1.00 79.50 107 THR A CA 1
ATOM 785 C C . THR A 1 107 ? 4.543 14.230 -3.990 1.00 79.50 107 THR A C 1
ATOM 787 O O . THR A 1 107 ? 5.509 13.537 -4.304 1.00 79.50 107 THR A O 1
ATOM 790 N N . GLY A 1 108 ? 4.293 15.408 -4.577 1.00 75.56 108 GLY A N 1
ATOM 791 C CA . GLY A 1 108 ? 5.019 15.914 -5.743 1.00 75.56 108 GLY A CA 1
ATOM 792 C C . GLY A 1 108 ? 4.675 15.187 -7.048 1.00 75.56 108 GLY A C 1
ATOM 793 O O . GLY A 1 108 ? 5.268 15.481 -8.086 1.00 75.56 108 GLY A O 1
ATOM 794 N N . SER A 1 109 ? 3.727 14.245 -7.013 1.00 77.25 109 SER A N 1
ATOM 795 C CA . SER A 1 109 ? 3.210 13.567 -8.199 1.00 77.25 109 SER A CA 1
ATOM 796 C C . SER A 1 109 ? 2.181 14.442 -8.928 1.00 77.25 109 SER A C 1
ATOM 798 O O . SER A 1 109 ? 1.361 15.093 -8.276 1.00 77.25 109 SER A O 1
ATOM 800 N N . PRO A 1 110 ? 2.181 14.460 -10.275 1.00 75.38 110 PRO A N 1
ATOM 801 C CA . PRO A 1 110 ? 1.170 15.177 -11.048 1.00 75.38 110 PRO A CA 1
ATOM 802 C C . PRO A 1 110 ? -0.234 14.564 -10.923 1.00 75.38 110 PRO A C 1
ATOM 804 O O . PRO A 1 110 ? -1.214 15.235 -11.254 1.00 75.38 110 PRO A O 1
ATOM 807 N N . SER A 1 111 ? -0.345 13.313 -10.467 1.00 81.50 111 SER A N 1
ATOM 808 C CA . SER A 1 111 ? -1.602 12.577 -10.354 1.00 81.50 111 SER A CA 1
ATOM 809 C C . SER A 1 111 ? -1.988 12.308 -8.888 1.00 81.50 111 SER A C 1
ATOM 811 O O . SER A 1 111 ? -1.123 12.155 -8.022 1.00 81.50 111 SER A O 1
ATOM 813 N N . PRO A 1 112 ? -3.297 12.263 -8.562 1.00 85.75 112 PRO A N 1
ATOM 814 C CA . PRO A 1 112 ? -3.752 11.881 -7.228 1.00 85.75 112 PRO A CA 1
ATOM 815 C C . PRO A 1 112 ? -3.367 10.437 -6.887 1.00 85.75 112 PRO A C 1
ATOM 817 O O . PRO A 1 112 ? -3.535 9.537 -7.709 1.00 85.75 112 PRO A O 1
ATOM 820 N N . THR A 1 113 ? -2.950 10.192 -5.644 1.00 92.38 113 THR A N 1
ATOM 821 C CA . THR A 1 113 ? -2.634 8.839 -5.164 1.00 92.38 113 THR A CA 1
ATOM 822 C C . THR A 1 113 ? -3.895 7.972 -5.120 1.00 92.38 113 THR A C 1
ATOM 824 O O . THR A 1 113 ? -4.775 8.183 -4.284 1.00 92.38 113 THR A O 1
ATOM 827 N N . THR A 1 114 ? -3.984 6.967 -5.994 1.00 93.62 114 THR A N 1
ATOM 828 C CA . THR A 1 114 ? -5.129 6.033 -6.035 1.00 93.62 114 THR A CA 1
ATOM 829 C C . THR A 1 114 ? -4.884 4.740 -5.260 1.00 93.62 114 THR A C 1
ATOM 831 O O . THR A 1 114 ? -5.831 4.089 -4.812 1.00 93.62 114 THR A O 1
ATOM 834 N N . THR A 1 115 ? -3.612 4.390 -5.064 1.00 95.31 115 THR A N 1
ATOM 835 C CA . THR A 1 115 ? -3.166 3.174 -4.384 1.00 95.31 115 THR A CA 1
ATOM 836 C C . THR A 1 115 ? -2.053 3.524 -3.404 1.00 95.31 115 THR A C 1
ATOM 838 O O . THR A 1 115 ? -1.110 4.233 -3.751 1.00 95.31 115 THR A O 1
ATOM 841 N N . LEU A 1 116 ? -2.148 3.015 -2.178 1.00 96.12 116 LEU A N 1
ATOM 842 C CA . LEU A 1 116 ? -1.081 3.080 -1.182 1.00 96.12 116 LEU A CA 1
ATOM 843 C C . LEU A 1 116 ? -0.325 1.753 -1.138 1.00 96.12 116 LEU A C 1
ATOM 845 O O . LEU A 1 116 ? -0.911 0.683 -1.304 1.00 96.12 116 LEU A O 1
ATOM 849 N N . VAL A 1 117 ? 0.973 1.8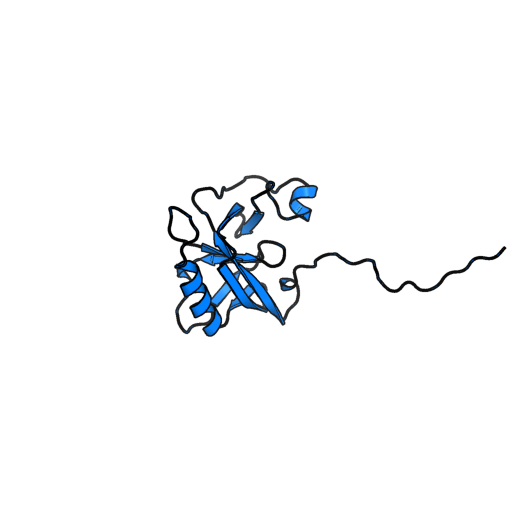17 -0.873 1.00 95.50 117 VAL A N 1
ATOM 850 C CA . VAL A 1 117 ? 1.848 0.655 -0.720 1.00 95.50 117 VAL A CA 1
ATOM 851 C C . VAL A 1 117 ? 2.313 0.583 0.726 1.00 95.50 117 VAL A C 1
ATOM 853 O O . VAL A 1 117 ? 2.903 1.532 1.243 1.00 95.50 117 VAL A O 1
ATOM 856 N N . LEU A 1 118 ? 2.042 -0.547 1.380 1.00 95.31 118 LEU A N 1
ATOM 857 C CA . LEU A 1 118 ? 2.565 -0.836 2.713 1.00 95.31 118 LEU A CA 1
ATOM 858 C C . LEU A 1 118 ? 3.923 -1.519 2.572 1.00 95.31 118 LEU A C 1
ATOM 860 O O . LEU A 1 118 ? 4.015 -2.583 1.956 1.00 95.31 118 LEU A O 1
ATOM 864 N N . MET A 1 119 ? 4.959 -0.918 3.147 1.00 92.38 119 MET A N 1
ATOM 865 C CA . MET A 1 119 ? 6.341 -1.377 3.061 1.00 92.38 119 MET A CA 1
ATOM 866 C C . MET A 1 119 ? 6.818 -1.947 4.394 1.00 92.38 119 MET A C 1
ATOM 868 O O . MET A 1 119 ? 6.671 -1.331 5.449 1.00 92.38 119 MET A O 1
ATOM 872 N N . SER A 1 120 ? 7.450 -3.118 4.327 1.00 88.50 120 SER A N 1
ATOM 873 C CA . SER A 1 120 ? 8.095 -3.768 5.470 1.00 88.50 120 SER A CA 1
ATOM 874 C C . SER A 1 120 ? 9.426 -4.394 5.039 1.00 88.50 120 SER A C 1
ATOM 876 O O . SER A 1 120 ? 9.598 -5.606 4.930 1.00 88.50 120 SER A O 1
ATOM 878 N N . GLY A 1 121 ? 10.356 -3.524 4.633 1.00 83.44 121 GLY A N 1
ATOM 879 C CA . GLY A 1 121 ? 11.584 -3.883 3.909 1.00 83.44 121 GLY A CA 1
ATOM 880 C C . GLY A 1 121 ? 11.371 -4.138 2.409 1.00 83.44 121 GLY A C 1
ATOM 881 O O . GLY A 1 121 ? 12.251 -3.838 1.612 1.00 83.44 121 GLY A O 1
ATOM 882 N N . LYS A 1 122 ? 10.188 -4.622 2.017 1.00 86.06 122 LYS A N 1
ATOM 883 C CA . LYS A 1 122 ? 9.708 -4.786 0.634 1.00 86.06 122 LYS A CA 1
ATOM 884 C C . LYS A 1 122 ? 8.201 -4.480 0.558 1.00 86.06 122 LYS A C 1
ATOM 886 O O . LYS A 1 122 ? 7.579 -4.374 1.624 1.00 86.06 122 LYS A O 1
ATOM 891 N N . PRO A 1 123 ? 7.596 -4.360 -0.641 1.00 90.44 123 PRO A N 1
ATOM 892 C CA . PRO A 1 123 ? 6.148 -4.216 -0.763 1.00 90.44 123 PRO A CA 1
ATOM 893 C C . PRO A 1 123 ? 5.436 -5.400 -0.112 1.00 90.44 123 PRO A C 1
ATOM 895 O O . PRO A 1 123 ? 5.686 -6.552 -0.463 1.00 90.44 123 PRO A O 1
ATOM 898 N N . ALA A 1 124 ? 4.551 -5.109 0.837 1.00 91.19 124 ALA A N 1
ATOM 899 C CA . ALA A 1 124 ? 3.840 -6.119 1.611 1.00 91.19 124 ALA A CA 1
ATOM 900 C C . ALA A 1 124 ? 2.330 -6.142 1.342 1.00 91.19 124 ALA A C 1
ATOM 902 O O . ALA A 1 124 ? 1.692 -7.180 1.513 1.00 91.19 124 ALA A O 1
ATOM 903 N N . ALA A 1 125 ? 1.747 -5.019 0.919 1.00 93.44 125 ALA A N 1
ATOM 904 C CA . ALA A 1 125 ? 0.368 -4.949 0.444 1.00 93.44 125 ALA A CA 1
ATOM 905 C C . ALA A 1 125 ? 0.165 -3.740 -0.475 1.00 93.44 125 ALA A C 1
ATOM 907 O O . ALA A 1 125 ? 0.748 -2.678 -0.247 1.00 93.44 125 ALA A O 1
ATOM 908 N N . LEU A 1 126 ? -0.715 -3.902 -1.465 1.00 94.88 126 LEU A N 1
ATOM 909 C CA . LEU A 1 126 ? -1.259 -2.813 -2.276 1.00 94.88 126 LEU A CA 1
ATOM 910 C C . LEU A 1 126 ? -2.673 -2.514 -1.793 1.00 94.88 126 LEU A C 1
ATOM 912 O O . LEU A 1 126 ? -3.511 -3.413 -1.738 1.00 94.88 126 LEU A O 1
ATOM 916 N N . VAL A 1 127 ? -2.917 -1.264 -1.418 1.00 95.81 127 VAL A N 1
ATOM 917 C CA . VAL A 1 127 ? -4.149 -0.811 -0.776 1.00 95.81 127 VAL A CA 1
ATOM 918 C C . VAL A 1 127 ? -4.824 0.215 -1.684 1.00 95.81 127 VAL A C 1
ATOM 920 O O . VAL A 1 127 ? -4.435 1.387 -1.667 1.00 95.81 127 VAL A O 1
ATOM 923 N N . PRO A 1 128 ? -5.829 -0.181 -2.481 1.00 95.38 128 PRO A N 1
ATOM 924 C CA . PRO A 1 128 ? -6.634 0.773 -3.228 1.00 95.38 128 PRO A CA 1
ATOM 925 C C . PRO A 1 128 ? -7.310 1.744 -2.259 1.00 95.38 128 PRO A C 1
ATOM 927 O O . PRO A 1 128 ? -7.941 1.331 -1.285 1.00 95.38 128 PRO A O 1
ATOM 930 N N . VAL A 1 129 ? -7.211 3.047 -2.515 1.00 94.00 129 VAL A N 1
ATOM 931 C CA . VAL A 1 129 ? -7.822 4.070 -1.647 1.00 94.00 129 VAL A CA 1
ATOM 932 C C . VAL A 1 129 ? -9.349 3.933 -1.631 1.00 94.00 129 VAL A C 1
ATOM 934 O O . VAL A 1 129 ? -9.996 4.244 -0.632 1.00 94.00 129 VAL A O 1
ATOM 937 N N . THR A 1 130 ? -9.929 3.390 -2.703 1.00 94.19 130 THR A N 1
ATOM 938 C CA . THR A 1 130 ? -11.356 3.055 -2.803 1.00 94.19 130 THR A CA 1
ATOM 939 C C . THR A 1 130 ? -11.809 1.994 -1.801 1.00 94.19 130 THR A C 1
ATOM 941 O O . THR A 1 130 ? -12.981 1.983 -1.432 1.00 94.19 130 THR A O 1
ATOM 944 N N . ASP A 1 131 ? -10.897 1.142 -1.328 1.00 93.62 131 ASP A N 1
ATOM 945 C CA . ASP A 1 131 ? -11.199 0.055 -0.388 1.00 93.62 131 ASP A CA 1
ATOM 946 C C . ASP A 1 131 ? -11.142 0.525 1.076 1.00 93.62 131 ASP A C 1
ATOM 948 O O . ASP A 1 131 ? -11.507 -0.206 2.002 1.00 93.62 131 ASP A O 1
ATOM 952 N N . LEU A 1 132 ? -10.693 1.761 1.308 1.00 94.62 132 LEU A N 1
ATOM 953 C CA . LEU A 1 132 ? -10.578 2.366 2.628 1.00 94.62 132 LEU A CA 1
ATOM 954 C C . LEU A 1 132 ? -11.880 3.072 3.006 1.00 94.62 132 LEU A C 1
ATOM 956 O O . LEU A 1 132 ? -12.096 4.229 2.652 1.00 94.62 132 LEU A O 1
ATOM 960 N N . VAL A 1 133 ? -12.741 2.408 3.775 1.00 94.00 133 VAL A N 1
ATOM 961 C CA . VAL A 1 133 ? -13.980 3.007 4.298 1.00 94.00 133 VAL A CA 1
ATOM 962 C C . VAL A 1 133 ? -13.733 3.612 5.679 1.00 94.00 133 VAL A C 1
ATOM 964 O O . VAL A 1 133 ? -13.295 2.929 6.603 1.00 94.00 133 VAL A O 1
ATOM 967 N N . GLU A 1 134 ? -14.022 4.904 5.832 1.00 88.25 134 GLU A N 1
ATOM 968 C CA . GLU A 1 134 ? -13.809 5.617 7.093 1.00 88.25 134 GLU A CA 1
ATOM 969 C C . GLU A 1 134 ? -14.576 4.970 8.257 1.00 88.25 134 GLU A C 1
ATOM 971 O O . GLU A 1 134 ? -15.738 4.578 8.128 1.00 88.25 134 GLU A O 1
ATOM 976 N N . GLY A 1 135 ? -13.901 4.827 9.401 1.00 88.69 135 GLY A N 1
ATOM 977 C CA . GLY A 1 135 ? -14.469 4.201 10.596 1.00 88.69 135 GLY A CA 1
ATOM 978 C C . GLY A 1 135 ? -14.591 2.674 10.532 1.00 88.69 135 GLY A C 1
ATOM 979 O O . GLY A 1 135 ? -15.053 2.073 11.502 1.00 88.69 135 GLY A O 1
ATOM 980 N N . GLN A 1 136 ? -14.154 2.024 9.447 1.00 93.81 136 GLN A N 1
ATOM 981 C CA . GLN A 1 136 ? -14.189 0.567 9.305 1.00 93.81 136 GLN A CA 1
ATOM 982 C C . GLN A 1 136 ? -12.780 -0.026 9.199 1.00 93.81 136 GLN A C 1
ATOM 984 O O . GLN A 1 136 ? -11.895 0.589 8.607 1.00 93.81 136 GLN A O 1
ATOM 989 N N . PRO A 1 137 ? -12.534 -1.221 9.765 1.00 94.50 137 PRO A N 1
ATOM 990 C CA . PRO A 1 137 ? -11.285 -1.929 9.529 1.00 94.50 137 PRO A CA 1
ATOM 991 C C . PRO A 1 137 ? -11.215 -2.434 8.082 1.00 94.50 137 PRO A C 1
ATOM 993 O O . PRO A 1 137 ? -12.218 -2.888 7.530 1.00 94.50 137 PRO A O 1
ATOM 996 N N . ALA A 1 138 ? -10.015 -2.444 7.506 1.00 95.31 138 ALA A N 1
ATOM 997 C CA . ALA A 1 138 ? -9.763 -2.980 6.171 1.00 95.31 138 ALA A CA 1
ATOM 998 C C . ALA A 1 138 ? -9.006 -4.315 6.242 1.00 95.31 138 ALA A C 1
ATOM 1000 O O . ALA A 1 138 ? -8.235 -4.573 7.171 1.00 95.31 138 ALA A O 1
ATOM 1001 N N . LYS A 1 139 ? -9.238 -5.186 5.255 1.00 95.19 139 LYS A N 1
ATOM 1002 C CA . LYS A 1 139 ? -8.545 -6.473 5.107 1.00 95.19 139 LYS A CA 1
ATOM 1003 C C . LYS A 1 139 ? -8.022 -6.592 3.687 1.00 95.19 139 LYS A C 1
ATOM 1005 O O . LYS A 1 139 ? -8.800 -6.835 2.771 1.00 95.19 139 LYS A O 1
ATOM 1010 N N . ILE A 1 140 ? -6.715 -6.467 3.538 1.00 94.12 140 ILE A N 1
ATOM 1011 C CA . ILE A 1 140 ? -6.037 -6.416 2.247 1.00 94.12 140 ILE A CA 1
ATOM 1012 C C . ILE A 1 140 ? -5.252 -7.709 2.046 1.00 94.12 140 ILE A C 1
ATOM 1014 O O . ILE A 1 140 ? -4.707 -8.266 3.003 1.00 94.12 140 ILE A O 1
ATOM 1018 N N . ALA A 1 141 ? -5.224 -8.227 0.820 1.00 91.38 141 ALA A N 1
ATOM 1019 C CA . ALA A 1 141 ? -4.366 -9.359 0.494 1.00 91.38 141 ALA A CA 1
ATOM 1020 C C . ALA A 1 141 ? -2.898 -8.967 0.714 1.00 91.38 141 ALA A C 1
ATOM 1022 O O . ALA A 1 141 ? -2.467 -7.903 0.273 1.00 91.38 141 ALA A O 1
ATOM 1023 N N . ALA A 1 142 ? -2.151 -9.809 1.425 1.00 89.38 142 ALA A N 1
ATOM 1024 C CA . ALA A 1 142 ? -0.712 -9.626 1.525 1.00 89.38 142 ALA A CA 1
ATOM 1025 C C . ALA A 1 142 ? -0.033 -10.110 0.233 1.00 89.38 142 ALA A C 1
ATOM 1027 O O . ALA A 1 142 ? -0.523 -11.053 -0.395 1.00 89.38 142 ALA A O 1
ATOM 1028 N N . LEU A 1 143 ? 1.082 -9.470 -0.117 1.00 86.88 143 LEU A N 1
ATOM 1029 C CA . LEU A 1 143 ? 1.995 -9.890 -1.183 1.00 86.88 143 LEU A CA 1
ATOM 1030 C C . LEU A 1 143 ? 2.916 -11.038 -0.721 1.00 86.88 143 LEU A C 1
ATOM 1032 O O . LEU A 1 143 ? 3.047 -11.270 0.514 1.00 86.88 143 LEU A O 1
#

Sequence (143 aa):
MVAVVALGAAATLLVVRDPLLLPGKHEVTVYGLNDDISTEVDEAPGLLGRVLGMCDADSYYAEQDGRKRCLVLNGPLGDIEVSRKDGKVVIAAAEVTKLRSMATQDTGSPSPTTTLVLMSGKPAALVPVTDLVEGQPAKIAAL

Foldseek 3Di:
DDDDDDDDPDPPDPPLPLCQVDFDKDKWFKWFWQPVPKDWDPDDDPPVCVSQQAPDPQWGWDADPNIIITTHTQDRLGMAMWGDDPQKTKHALVVLVVVLVSQQDCRVHPDRRQWMFTDRSGGFFIHGNVQRDHSHMGITHTD